Protein AF-A0A428TI06-F1 (afdb_monomer)

Structure (mmCIF, N/CA/C/O backbone):
data_AF-A0A428TI06-F1
#
_entry.id   AF-A0A428TI06-F1
#
loop_
_atom_site.group_PDB
_atom_site.id
_atom_site.type_symbol
_atom_site.label_atom_id
_atom_site.la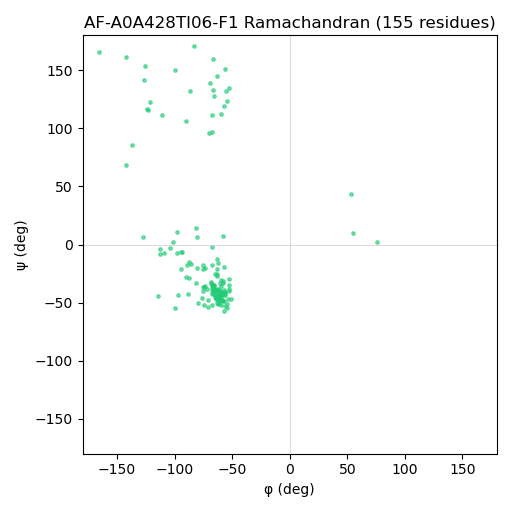bel_alt_id
_atom_site.label_comp_id
_atom_site.label_asym_id
_atom_site.label_entity_id
_atom_site.label_seq_id
_atom_site.pdbx_PDB_ins_code
_atom_site.Cartn_x
_atom_site.Cartn_y
_atom_site.Cartn_z
_atom_site.occupancy
_atom_site.B_iso_or_equiv
_atom_site.auth_seq_id
_atom_site.auth_comp_id
_atom_site.auth_asym_id
_atom_site.auth_atom_id
_atom_site.pdbx_PDB_model_num
ATOM 1 N N . MET A 1 1 ? -23.174 -7.020 -8.589 1.00 37.50 1 MET A N 1
ATOM 2 C CA . MET A 1 1 ? -22.210 -5.990 -8.147 1.00 37.50 1 MET A CA 1
ATOM 3 C C . MET A 1 1 ? -20.949 -6.166 -8.970 1.00 37.50 1 MET A C 1
ATOM 5 O O . MET A 1 1 ? -20.375 -7.244 -8.930 1.00 37.50 1 MET A O 1
ATOM 9 N N . GLN A 1 2 ? -20.558 -5.173 -9.770 1.00 34.50 2 GLN A N 1
ATOM 10 C CA . GLN A 1 2 ? -19.231 -5.171 -10.389 1.00 34.50 2 GLN A CA 1
ATOM 11 C C . GLN A 1 2 ? -18.216 -5.001 -9.256 1.00 34.50 2 GLN A C 1
ATOM 13 O O . GLN A 1 2 ? -18.193 -3.956 -8.609 1.00 34.50 2 GLN A O 1
ATOM 18 N N . HIS A 1 3 ? -17.428 -6.035 -8.963 1.00 42.06 3 HIS A N 1
ATOM 19 C CA . HIS A 1 3 ? -16.247 -5.863 -8.126 1.00 42.06 3 HIS A CA 1
ATOM 20 C C . HIS A 1 3 ? -15.346 -4.852 -8.838 1.00 42.06 3 HIS A C 1
ATOM 22 O O . HIS A 1 3 ? -14.853 -5.142 -9.927 1.00 42.06 3 HIS A O 1
ATOM 28 N N . GLN A 1 4 ? -15.171 -3.654 -8.272 1.00 55.00 4 GLN A N 1
ATOM 29 C CA . GLN A 1 4 ? -14.115 -2.755 -8.730 1.00 55.00 4 GLN A CA 1
ATOM 30 C C . GLN A 1 4 ? -12.796 -3.528 -8.657 1.00 55.00 4 GLN A C 1
ATOM 32 O O . GLN A 1 4 ? -12.448 -4.086 -7.615 1.00 55.00 4 GLN A O 1
ATOM 37 N N . THR A 1 5 ? -12.100 -3.626 -9.788 1.00 62.59 5 THR A N 1
ATOM 38 C CA . THR A 1 5 ? -10.801 -4.289 -9.878 1.00 62.59 5 THR A CA 1
ATOM 39 C C . THR A 1 5 ? -9.847 -3.624 -8.890 1.00 62.59 5 THR A C 1
ATOM 41 O O . THR A 1 5 ? -9.601 -2.427 -9.000 1.00 62.59 5 THR A O 1
ATOM 44 N N . SER A 1 6 ? -9.326 -4.382 -7.919 1.00 79.19 6 SER A N 1
ATOM 45 C CA . SER A 1 6 ? -8.379 -3.852 -6.930 1.00 79.19 6 SER A CA 1
ATOM 46 C C . SER A 1 6 ? -7.199 -3.160 -7.610 1.00 79.19 6 SER A C 1
ATOM 48 O O . SER A 1 6 ? -6.588 -3.731 -8.521 1.00 79.19 6 SER A O 1
ATOM 50 N N . THR A 1 7 ? -6.834 -1.973 -7.120 1.00 86.44 7 THR A N 1
ATOM 51 C CA . THR A 1 7 ? -5.710 -1.205 -7.658 1.00 86.44 7 THR A CA 1
ATOM 52 C C . THR A 1 7 ? -4.392 -1.974 -7.562 1.00 86.44 7 THR A C 1
ATOM 54 O O . THR A 1 7 ? -3.574 -1.880 -8.474 1.00 86.44 7 THR A O 1
ATOM 57 N N . LEU A 1 8 ? -4.219 -2.844 -6.559 1.00 89.62 8 LEU A N 1
ATOM 58 C CA . LEU A 1 8 ? -3.071 -3.754 -6.477 1.00 89.62 8 LEU A CA 1
ATOM 59 C C . LEU A 1 8 ? -3.009 -4.735 -7.658 1.00 89.62 8 LEU A C 1
ATOM 61 O O . LEU A 1 8 ? -1.932 -4.987 -8.187 1.00 89.62 8 LEU A O 1
ATOM 65 N N . ARG A 1 9 ? -4.145 -5.274 -8.121 1.00 87.38 9 ARG A N 1
ATOM 66 C CA . ARG A 1 9 ? -4.157 -6.170 -9.296 1.00 87.38 9 ARG A CA 1
ATOM 67 C C . ARG A 1 9 ? -3.750 -5.427 -10.564 1.00 87.38 9 ARG A C 1
ATOM 69 O O . ARG A 1 9 ? -3.026 -5.978 -11.388 1.00 87.38 9 ARG A O 1
ATOM 76 N N . ILE A 1 10 ? -4.197 -4.178 -10.696 1.00 87.69 10 ILE A N 1
ATOM 77 C CA . ILE A 1 10 ? -3.800 -3.296 -11.796 1.00 87.69 10 ILE A CA 1
ATOM 78 C C . ILE A 1 10 ? -2.290 -3.018 -11.716 1.00 87.69 10 ILE A C 1
ATOM 80 O O . ILE A 1 10 ? -1.598 -3.190 -12.717 1.00 87.69 10 ILE A O 1
ATOM 84 N N . LEU A 1 11 ? -1.771 -2.685 -10.526 1.00 90.88 11 LEU A N 1
ATOM 85 C CA . LEU A 1 11 ? -0.340 -2.465 -10.287 1.00 90.88 11 LEU A CA 1
ATOM 86 C C . LEU A 1 11 ? 0.499 -3.676 -10.695 1.00 90.88 11 LEU A C 1
ATOM 88 O O . LEU A 1 11 ? 1.432 -3.542 -11.476 1.00 90.88 11 LEU A O 1
ATOM 92 N N . ILE A 1 12 ? 0.137 -4.859 -10.190 1.00 91.75 12 ILE A N 1
ATOM 93 C CA . ILE A 1 12 ? 0.820 -6.126 -10.471 1.00 91.75 12 ILE A CA 1
ATOM 94 C C . ILE A 1 12 ? 0.863 -6.389 -11.975 1.00 91.75 12 ILE A C 1
ATOM 96 O O . ILE A 1 12 ? 1.887 -6.835 -12.482 1.00 91.75 12 ILE A O 1
ATOM 100 N N . SER A 1 13 ? -0.226 -6.108 -12.697 1.00 90.25 13 SER A N 1
ATOM 101 C CA . SER A 1 13 ? -0.263 -6.285 -14.150 1.00 90.25 13 SER A CA 1
ATOM 102 C C . SER A 1 13 ? 0.741 -5.379 -14.866 1.00 90.25 13 SER A C 1
ATOM 104 O O . SER A 1 13 ? 1.431 -5.857 -15.762 1.00 90.25 13 SER A O 1
ATOM 106 N N . PHE A 1 14 ? 0.841 -4.102 -14.475 1.00 89.94 14 PHE A N 1
ATOM 107 C CA . PHE A 1 14 ? 1.826 -3.175 -15.046 1.00 89.94 14 PHE A CA 1
ATOM 108 C C . PHE A 1 14 ? 3.250 -3.571 -14.671 1.00 89.94 14 PHE A C 1
ATOM 110 O O . PHE A 1 14 ? 4.080 -3.780 -15.549 1.00 89.94 14 PHE A O 1
ATOM 117 N N . MET A 1 15 ? 3.516 -3.768 -13.379 1.00 93.25 15 MET A N 1
ATOM 118 C CA . MET A 1 15 ? 4.844 -4.136 -12.892 1.00 93.25 15 MET A CA 1
ATOM 119 C C . MET A 1 15 ? 5.334 -5.453 -13.494 1.00 93.25 15 MET A C 1
ATOM 121 O O . MET A 1 15 ? 6.510 -5.560 -13.808 1.00 93.25 15 MET A O 1
ATOM 125 N N . ARG A 1 16 ? 4.456 -6.437 -13.729 1.00 91.81 16 ARG A N 1
ATOM 126 C CA . ARG A 1 16 ? 4.834 -7.680 -14.417 1.00 91.81 16 ARG A CA 1
ATOM 127 C C . ARG A 1 16 ? 5.215 -7.441 -15.878 1.00 91.81 16 ARG A C 1
ATOM 129 O O . ARG A 1 16 ? 6.183 -8.038 -16.334 1.00 91.81 16 ARG A O 1
ATOM 136 N N . GLY A 1 17 ? 4.480 -6.589 -16.594 1.00 89.94 17 GLY A N 1
ATOM 137 C CA . GLY A 1 17 ? 4.816 -6.211 -17.970 1.00 89.94 17 GLY A CA 1
ATOM 138 C C . GLY A 1 17 ? 6.177 -5.519 -18.046 1.00 89.94 17 GLY A C 1
ATOM 139 O O . GLY A 1 17 ? 7.050 -5.965 -18.785 1.00 89.94 17 GLY A O 1
ATOM 140 N N . VAL A 1 18 ? 6.395 -4.509 -17.199 1.00 90.25 18 VAL A N 1
ATOM 141 C CA . VA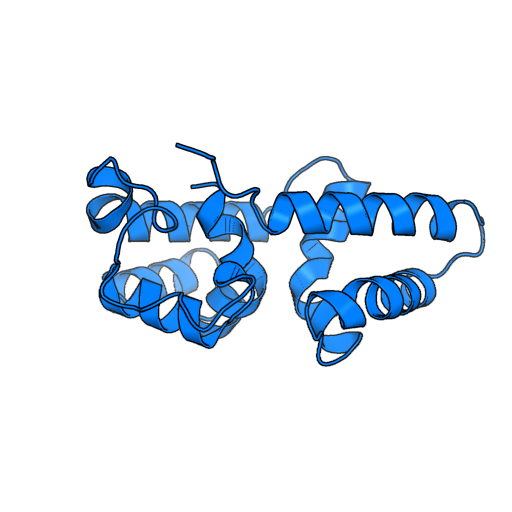L A 1 18 ? 7.681 -3.799 -17.109 1.00 90.25 18 VAL A CA 1
ATOM 142 C C . VAL A 1 18 ? 8.811 -4.748 -16.709 1.00 90.25 18 VAL A C 1
ATOM 144 O O . VAL A 1 18 ? 9.868 -4.732 -17.328 1.00 90.25 18 VAL A O 1
ATOM 147 N N . HIS A 1 19 ? 8.582 -5.629 -15.730 1.00 89.75 19 HIS A N 1
ATOM 148 C CA . HIS A 1 19 ? 9.572 -6.613 -15.287 1.00 89.75 19 HIS A CA 1
ATOM 149 C C . HIS A 1 19 ? 9.987 -7.549 -16.428 1.00 89.75 19 HIS A C 1
ATOM 151 O O . HIS A 1 19 ? 11.164 -7.861 -16.562 1.00 89.75 19 HIS A O 1
ATOM 157 N N . GLN A 1 20 ? 9.040 -8.013 -17.248 1.00 87.94 20 GLN A N 1
ATOM 158 C CA . GLN A 1 20 ? 9.339 -8.880 -18.392 1.00 87.94 20 GLN A CA 1
ATOM 159 C C . GLN A 1 20 ? 10.154 -8.170 -19.474 1.00 87.94 20 GLN A C 1
ATOM 161 O O . GLN A 1 20 ? 10.988 -8.809 -20.102 1.00 87.94 20 GLN A O 1
ATOM 166 N N . VAL A 1 21 ? 9.912 -6.877 -19.697 1.00 86.94 21 VAL A N 1
ATOM 167 C CA . VAL A 1 21 ? 10.652 -6.087 -20.690 1.00 86.94 21 VAL A CA 1
ATOM 168 C C . VAL A 1 21 ? 12.058 -5.773 -20.184 1.00 86.94 21 VAL A C 1
ATOM 170 O O . VAL A 1 21 ? 13.028 -6.076 -20.870 1.00 86.94 21 VAL A O 1
ATOM 173 N N . VAL A 1 22 ? 12.174 -5.215 -18.979 1.00 85.88 22 VAL A N 1
ATOM 174 C CA . VAL A 1 22 ? 13.444 -4.716 -18.433 1.00 85.88 22 VAL A CA 1
ATOM 175 C C . VAL A 1 22 ? 14.382 -5.866 -18.077 1.00 85.88 22 VAL A C 1
ATOM 177 O O . VAL A 1 22 ? 15.477 -5.941 -18.615 1.00 85.88 22 VAL A O 1
ATOM 180 N N . PHE A 1 23 ? 13.937 -6.836 -17.275 1.00 84.31 23 PHE A N 1
ATOM 181 C CA . PHE A 1 23 ? 14.792 -7.951 -16.842 1.00 84.31 23 PHE A CA 1
ATOM 182 C C . PHE A 1 23 ? 14.911 -9.084 -17.877 1.00 84.31 23 PHE A C 1
ATOM 184 O O . PHE A 1 23 ? 15.347 -10.186 -17.546 1.00 84.31 23 PHE A O 1
ATOM 191 N N . SER A 1 24 ? 14.499 -8.845 -19.129 1.00 82.31 24 SER A N 1
ATOM 192 C CA . SER A 1 24 ? 14.909 -9.700 -20.253 1.00 82.31 24 SER A CA 1
ATOM 193 C C . SER A 1 24 ? 16.360 -9.443 -20.671 1.00 82.31 24 SER A C 1
ATOM 195 O O . SER A 1 24 ? 16.988 -10.323 -21.262 1.00 82.31 24 SER A O 1
ATOM 197 N N . ASP A 1 25 ? 16.889 -8.269 -20.324 1.00 80.50 25 ASP A N 1
ATOM 198 C CA . ASP A 1 25 ? 18.295 -7.914 -20.444 1.00 80.50 25 ASP A CA 1
ATOM 199 C C . ASP A 1 25 ? 19.055 -8.359 -19.179 1.00 80.50 25 ASP A C 1
ATOM 201 O O . ASP A 1 25 ? 18.599 -8.139 -18.055 1.00 80.50 25 ASP A O 1
ATOM 205 N N . GLN A 1 26 ? 20.201 -9.023 -19.358 1.00 72.38 26 GLN A N 1
ATOM 206 C CA . GLN A 1 26 ? 21.021 -9.531 -18.251 1.00 72.38 26 GLN A CA 1
ATOM 207 C C . GLN A 1 26 ? 21.769 -8.417 -17.510 1.00 72.38 26 GLN A C 1
ATOM 209 O O . GLN A 1 26 ? 22.145 -8.620 -16.357 1.00 72.38 26 GLN A O 1
ATOM 214 N N . ASP A 1 27 ? 21.936 -7.255 -18.146 1.00 79.31 27 ASP A N 1
ATOM 215 C CA . ASP A 1 27 ? 22.600 -6.081 -17.572 1.00 79.31 27 ASP A CA 1
ATOM 216 C C . ASP A 1 27 ? 21.595 -5.055 -17.006 1.00 79.31 27 ASP A C 1
ATOM 218 O O . ASP A 1 27 ? 21.959 -3.924 -16.678 1.00 79.31 27 ASP A O 1
ATOM 222 N N . ALA A 1 28 ? 20.314 -5.426 -16.898 1.00 79.25 28 ALA A N 1
ATOM 223 C CA . ALA A 1 28 ? 19.260 -4.534 -16.433 1.00 79.25 28 ALA A CA 1
ATOM 224 C C . ALA A 1 28 ? 19.422 -4.137 -14.959 1.00 79.25 28 ALA A C 1
ATOM 226 O O . ALA A 1 28 ? 19.576 -4.978 -14.071 1.00 79.25 28 ALA A O 1
ATOM 227 N N . GLU A 1 29 ? 19.290 -2.840 -14.691 1.00 83.50 29 GLU A N 1
ATOM 228 C CA . GLU A 1 29 ? 19.324 -2.285 -13.338 1.00 83.50 29 GLU A CA 1
ATOM 229 C C . GLU A 1 29 ? 17.914 -2.003 -12.803 1.00 83.50 29 GLU A C 1
ATOM 231 O O . GLU A 1 29 ? 17.021 -1.580 -13.542 1.00 83.50 29 GLU A O 1
ATOM 236 N N . ASP A 1 30 ? 17.736 -2.101 -11.481 1.00 84.75 30 ASP A N 1
ATOM 237 C CA . ASP A 1 30 ? 16.488 -1.718 -10.803 1.00 84.75 30 ASP A CA 1
ATOM 238 C C . ASP A 1 30 ? 16.045 -0.288 -11.162 1.00 84.75 30 ASP A C 1
ATOM 240 O O . ASP A 1 30 ? 14.852 -0.015 -11.306 1.00 84.75 30 ASP A O 1
ATOM 244 N N . THR A 1 31 ? 16.993 0.631 -11.372 1.00 88.06 31 THR A N 1
ATOM 245 C CA . THR A 1 31 ? 16.708 2.011 -11.795 1.00 88.06 31 THR A CA 1
ATOM 246 C C . THR A 1 31 ? 15.913 2.058 -13.104 1.00 88.06 31 THR A C 1
ATOM 248 O O . THR A 1 31 ? 14.939 2.808 -13.199 1.00 88.06 31 THR A O 1
ATOM 251 N N . GLN A 1 32 ? 16.263 1.219 -14.085 1.00 89.00 32 GLN A N 1
ATOM 252 C CA . GLN A 1 32 ? 15.583 1.158 -15.386 1.00 89.00 32 GLN A CA 1
ATOM 253 C C . GLN A 1 32 ? 14.148 0.635 -15.247 1.00 89.00 32 GLN A C 1
ATOM 255 O O . GLN A 1 32 ? 13.234 1.108 -15.933 1.00 89.00 32 GLN A O 1
ATOM 260 N N . PHE A 1 33 ? 13.921 -0.301 -14.320 1.00 91.75 33 PHE A N 1
ATOM 261 C CA . PHE A 1 33 ? 12.585 -0.792 -13.992 1.00 91.75 33 PHE A CA 1
ATOM 262 C C . PHE A 1 33 ? 11.699 0.335 -13.444 1.00 91.75 33 PHE A C 1
ATOM 264 O O . PHE A 1 33 ? 10.596 0.564 -13.950 1.00 91.75 33 PHE A O 1
ATOM 271 N N . TRP A 1 34 ? 12.182 1.075 -12.441 1.00 93.69 34 TRP A N 1
ATOM 272 C CA . TRP A 1 34 ? 11.409 2.152 -11.813 1.00 93.69 34 TRP A CA 1
ATOM 273 C C . TRP A 1 34 ? 11.175 3.339 -12.746 1.00 93.69 34 TRP A C 1
ATOM 275 O O . TRP A 1 34 ? 10.100 3.946 -12.706 1.00 93.69 34 TRP A O 1
ATOM 285 N N . GLU A 1 35 ? 12.140 3.646 -13.611 1.00 92.00 35 GLU A N 1
ATOM 286 C CA . GLU A 1 35 ? 11.991 4.659 -14.650 1.00 92.00 35 GLU A CA 1
ATOM 287 C C . GLU A 1 35 ? 10.895 4.285 -15.650 1.00 92.00 35 GLU A C 1
ATOM 289 O O . GLU A 1 35 ? 9.965 5.066 -15.874 1.00 92.00 35 GLU A O 1
ATOM 294 N N . THR A 1 36 ? 10.940 3.062 -16.177 1.00 90.94 36 THR A N 1
ATOM 295 C CA . THR A 1 36 ? 9.938 2.569 -17.130 1.00 90.94 36 THR A CA 1
ATOM 296 C C . THR A 1 36 ? 8.543 2.538 -16.500 1.00 90.94 36 THR A C 1
ATOM 298 O O . THR A 1 36 ? 7.579 3.047 -17.078 1.00 90.94 36 THR A O 1
ATOM 301 N N . LEU A 1 37 ? 8.431 2.029 -15.268 1.00 91.31 37 LEU A N 1
ATOM 302 C CA . LEU A 1 37 ? 7.166 1.989 -14.534 1.00 91.31 37 LEU A CA 1
ATOM 303 C C . LEU A 1 37 ? 6.589 3.393 -14.298 1.00 91.31 37 LEU A C 1
ATOM 305 O O . LEU A 1 37 ? 5.375 3.593 -14.399 1.00 91.31 37 LEU A O 1
ATOM 309 N N . PHE A 1 38 ? 7.440 4.378 -14.002 1.00 90.44 38 PHE A N 1
ATOM 310 C CA . PHE A 1 38 ? 7.010 5.762 -13.834 1.00 90.44 38 PHE A CA 1
ATOM 311 C C . PHE A 1 38 ? 6.400 6.334 -15.111 1.00 90.44 38 PHE A C 1
ATOM 313 O O . PHE A 1 38 ? 5.318 6.925 -15.046 1.00 90.44 38 PHE A O 1
ATOM 320 N N . PHE A 1 39 ? 7.027 6.117 -16.268 1.00 88.25 39 PHE A N 1
ATOM 321 C CA . PHE A 1 39 ? 6.468 6.558 -17.546 1.00 88.25 39 PHE A CA 1
ATOM 322 C C . PHE A 1 39 ? 5.126 5.885 -17.864 1.00 88.25 39 PHE A C 1
ATOM 324 O O . PHE A 1 39 ? 4.206 6.555 -18.335 1.00 88.25 39 PHE A O 1
ATOM 331 N N . GLU A 1 40 ? 4.964 4.597 -17.549 1.00 86.44 40 GLU A N 1
ATOM 332 C CA . GLU A 1 40 ? 3.707 3.880 -17.798 1.00 86.44 40 GLU A CA 1
ATOM 333 C C . GLU A 1 40 ? 2.552 4.287 -16.869 1.00 86.44 40 GLU A C 1
ATOM 335 O O . GLU A 1 40 ? 1.391 4.346 -17.300 1.00 86.44 40 GLU A O 1
ATOM 340 N N . LEU A 1 41 ? 2.844 4.539 -15.588 1.00 86.19 41 LEU A N 1
ATOM 341 C CA . LEU A 1 41 ? 1.827 4.829 -14.574 1.00 86.19 41 LEU A CA 1
ATOM 342 C C . LEU A 1 41 ? 1.470 6.312 -14.484 1.00 86.19 41 LEU A C 1
ATOM 344 O O . LEU A 1 41 ? 0.328 6.628 -14.147 1.00 86.19 41 LEU A O 1
ATOM 348 N N . THR A 1 42 ? 2.387 7.231 -14.798 1.00 82.25 42 THR A N 1
ATOM 349 C CA . THR A 1 42 ? 2.149 8.683 -14.671 1.00 82.25 42 THR A CA 1
ATOM 350 C C . THR A 1 42 ? 0.882 9.157 -15.395 1.00 82.25 42 THR A C 1
ATOM 352 O O . THR A 1 42 ? 0.069 9.831 -14.755 1.00 82.25 42 THR A O 1
ATOM 355 N N . PRO A 1 43 ? 0.613 8.761 -16.656 1.00 80.50 43 PRO A N 1
ATOM 356 C CA . PRO A 1 43 ? -0.601 9.179 -17.360 1.00 80.50 43 PRO A CA 1
ATOM 357 C C . PRO A 1 43 ? -1.901 8.691 -16.705 1.00 80.50 43 PRO A C 1
ATOM 359 O O . PRO A 1 43 ? -2.950 9.303 -16.888 1.00 80.50 43 PRO A O 1
ATOM 362 N N . LYS A 1 44 ? -1.847 7.583 -15.954 1.00 80.19 44 LYS A N 1
ATOM 363 C CA . LYS A 1 44 ? -3.024 6.913 -15.378 1.00 80.19 44 LYS A CA 1
ATOM 364 C C . LYS A 1 44 ? -3.261 7.328 -13.934 1.00 80.19 44 LYS A C 1
ATOM 366 O O . LYS A 1 44 ? -4.397 7.553 -13.532 1.00 80.19 44 LYS A O 1
ATOM 371 N N . TRP A 1 45 ? -2.194 7.389 -13.146 1.00 82.00 45 TRP A N 1
ATOM 372 C CA . TRP A 1 45 ? -2.252 7.508 -11.688 1.00 82.00 45 TRP A CA 1
ATOM 373 C C . TRP A 1 45 ? -1.723 8.839 -11.173 1.00 82.00 45 TRP A C 1
ATOM 375 O O . TRP A 1 45 ? -1.802 9.090 -9.974 1.00 82.00 45 TRP A O 1
ATOM 385 N N . LYS A 1 46 ? -1.201 9.697 -12.062 1.00 77.31 46 LYS A N 1
ATOM 386 C CA . LYS A 1 46 ? -0.574 10.976 -11.701 1.00 77.31 46 LYS A CA 1
ATOM 387 C C . LYS A 1 46 ? 0.518 10.788 -10.640 1.00 77.31 46 LYS A C 1
ATOM 389 O O . LYS A 1 46 ? 0.582 11.531 -9.663 1.00 77.31 46 LYS A O 1
ATOM 394 N N . ALA A 1 47 ? 1.345 9.754 -10.813 1.00 74.38 47 ALA A N 1
ATOM 395 C CA . ALA A 1 47 ? 2.464 9.482 -9.919 1.00 74.38 47 ALA A CA 1
ATOM 396 C C . ALA A 1 47 ? 3.368 10.721 -9.815 1.00 74.38 47 ALA A C 1
ATOM 398 O O . ALA A 1 47 ? 3.726 11.318 -10.826 1.00 74.38 47 ALA A O 1
ATOM 399 N N . ALA A 1 48 ? 3.722 11.111 -8.589 1.00 74.75 48 ALA A N 1
ATOM 400 C CA . ALA A 1 48 ? 4.477 12.341 -8.356 1.00 74.75 48 ALA A CA 1
ATOM 401 C C . ALA A 1 48 ? 5.952 12.223 -8.779 1.00 74.75 48 ALA A C 1
ATOM 403 O O . ALA A 1 48 ? 6.529 13.195 -9.258 1.00 74.75 48 ALA A O 1
ATOM 404 N N . SER A 1 49 ? 6.570 11.051 -8.594 1.00 87.19 49 SER A N 1
ATOM 405 C CA . SER A 1 49 ? 7.953 10.774 -9.002 1.00 87.19 49 SER A CA 1
ATOM 406 C C . SER A 1 49 ? 8.271 9.274 -8.981 1.00 87.19 49 SER A C 1
ATOM 408 O O . SER A 1 49 ? 7.556 8.488 -8.353 1.00 87.19 49 SER A O 1
ATOM 410 N N . GLN A 1 50 ? 9.389 8.890 -9.608 1.00 89.62 50 GLN A N 1
ATOM 411 C CA . GLN A 1 50 ? 9.974 7.545 -9.496 1.00 89.62 50 GLN A CA 1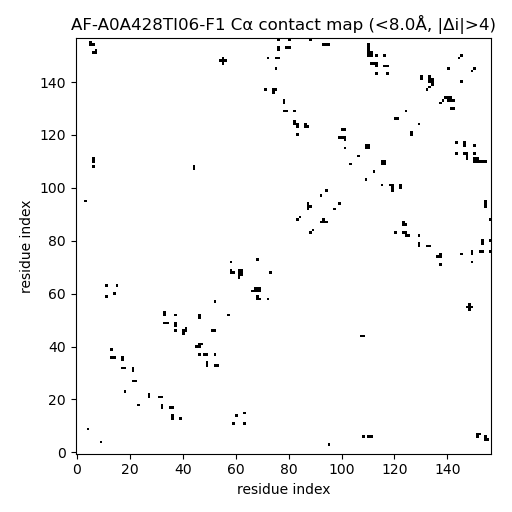
ATOM 412 C C . GLN A 1 50 ? 10.258 7.168 -8.036 1.00 89.62 50 GLN A C 1
ATOM 414 O O . GLN A 1 50 ? 9.911 6.073 -7.604 1.00 89.62 50 GLN A O 1
ATOM 419 N N . TYR A 1 51 ? 10.812 8.100 -7.249 1.00 90.19 51 TYR A N 1
ATOM 420 C CA . TYR A 1 51 ? 11.090 7.888 -5.826 1.00 90.19 51 TYR A CA 1
ATOM 421 C C . TYR A 1 51 ? 9.830 7.497 -5.044 1.00 90.19 51 TYR A C 1
ATOM 423 O O . TYR A 1 51 ? 9.864 6.582 -4.226 1.00 90.19 51 TYR A O 1
ATOM 431 N N . VAL A 1 52 ? 8.699 8.154 -5.324 1.00 88.56 52 VAL A N 1
ATOM 432 C CA . VAL A 1 52 ? 7.423 7.822 -4.676 1.00 88.56 52 VAL A CA 1
ATOM 433 C C . VAL A 1 52 ? 6.946 6.428 -5.082 1.00 88.56 52 VAL A C 1
ATOM 435 O O . VAL A 1 52 ? 6.453 5.698 -4.227 1.00 88.56 52 VAL A O 1
ATOM 438 N N . LEU A 1 53 ? 7.100 6.031 -6.349 1.00 90.50 53 LEU A N 1
ATOM 439 C CA . LEU A 1 53 ? 6.742 4.675 -6.781 1.00 90.50 53 LEU A CA 1
ATOM 440 C C . LEU A 1 53 ? 7.614 3.618 -6.107 1.00 90.50 53 LEU A C 1
ATOM 442 O O . LEU A 1 53 ? 7.069 2.654 -5.577 1.00 90.50 53 LEU A O 1
ATOM 446 N N . HIS A 1 54 ? 8.929 3.835 -6.065 1.00 93.50 54 HIS A N 1
ATOM 447 C CA . HIS A 1 54 ? 9.863 2.955 -5.372 1.00 93.50 54 HIS A CA 1
ATOM 448 C C . HIS A 1 54 ? 9.469 2.821 -3.896 1.00 93.50 54 HIS A C 1
ATOM 450 O O . HIS A 1 54 ? 9.144 1.736 -3.429 1.00 93.50 54 HIS A O 1
ATOM 456 N N . TYR A 1 55 ? 9.382 3.939 -3.170 1.00 92.44 55 TYR A N 1
ATOM 457 C CA . TYR A 1 55 ? 9.024 3.948 -1.749 1.00 92.44 55 TYR A CA 1
ATOM 458 C C . TYR A 1 55 ? 7.717 3.198 -1.447 1.00 92.44 55 TYR A C 1
ATOM 460 O O . TYR A 1 55 ? 7.621 2.487 -0.450 1.00 92.44 55 TYR A O 1
ATOM 468 N N . ARG A 1 56 ? 6.704 3.347 -2.305 1.00 92.69 56 ARG A N 1
ATOM 469 C CA . ARG A 1 56 ? 5.388 2.738 -2.087 1.00 92.69 56 ARG A CA 1
ATOM 470 C C . ARG A 1 56 ? 5.314 1.275 -2.496 1.00 92.69 56 ARG A C 1
ATOM 472 O O . ARG A 1 56 ? 4.534 0.535 -1.901 1.00 92.69 56 ARG A O 1
ATOM 479 N N . PHE A 1 57 ? 6.051 0.874 -3.529 1.00 94.50 57 PHE A N 1
ATOM 480 C CA . PHE A 1 57 ? 5.778 -0.370 -4.248 1.00 94.50 57 PHE A CA 1
ATOM 481 C C . PHE A 1 57 ? 6.978 -1.307 -4.382 1.00 94.50 57 PHE A C 1
ATOM 483 O O . PHE A 1 57 ? 6.829 -2.349 -5.017 1.00 94.50 57 PHE A O 1
ATOM 490 N N . SER A 1 58 ? 8.132 -1.027 -3.762 1.00 95.12 58 SER A N 1
ATOM 491 C CA . SER A 1 58 ? 9.252 -1.987 -3.734 1.00 95.12 58 SER A CA 1
ATOM 492 C C . SER A 1 58 ? 8.833 -3.368 -3.223 1.00 95.12 58 SER A C 1
ATOM 494 O O . SER A 1 58 ? 9.227 -4.373 -3.803 1.00 95.12 58 SER A O 1
ATOM 496 N N . TRP A 1 59 ? 7.948 -3.439 -2.224 1.00 95.88 59 TRP A N 1
ATOM 497 C CA . TRP A 1 59 ? 7.427 -4.718 -1.725 1.00 95.88 59 TRP A CA 1
ATOM 498 C C . TRP A 1 59 ? 6.615 -5.491 -2.783 1.00 95.88 59 TRP A C 1
ATOM 500 O O . TRP A 1 59 ? 6.542 -6.717 -2.740 1.00 95.88 59 TRP A O 1
ATOM 510 N N . VAL A 1 60 ? 6.001 -4.798 -3.752 1.00 95.00 60 VAL A N 1
ATOM 511 C CA . VAL A 1 60 ? 5.266 -5.427 -4.864 1.00 95.00 60 VAL A CA 1
ATOM 512 C C . VAL A 1 60 ? 6.241 -6.018 -5.878 1.00 95.00 60 VAL A C 1
ATOM 514 O O . VAL A 1 60 ? 5.971 -7.083 -6.430 1.00 95.00 60 VAL A O 1
ATOM 517 N N . LEU A 1 61 ? 7.379 -5.355 -6.107 1.00 93.62 61 LEU A N 1
ATOM 518 C CA . LEU A 1 61 ? 8.457 -5.909 -6.924 1.00 93.62 61 LEU A CA 1
ATOM 519 C C . LEU A 1 61 ? 9.031 -7.172 -6.266 1.00 93.62 61 LEU A C 1
ATOM 521 O O . LEU A 1 61 ? 9.121 -8.204 -6.925 1.00 93.62 61 LEU A O 1
ATOM 525 N N . GLU A 1 62 ? 9.300 -7.127 -4.959 1.00 94.50 62 GLU A N 1
ATOM 526 C CA . GLU A 1 62 ? 9.737 -8.298 -4.187 1.00 94.50 62 GLU A CA 1
ATOM 527 C C . GLU A 1 62 ? 8.709 -9.440 -4.266 1.00 94.50 62 GLU A C 1
ATOM 529 O O . GLU A 1 62 ? 9.068 -10.595 -4.504 1.00 94.50 62 GLU A O 1
ATOM 534 N N . TYR A 1 63 ? 7.412 -9.125 -4.154 1.00 94.44 63 TYR A N 1
ATOM 535 C CA . TYR A 1 63 ? 6.341 -10.107 -4.337 1.00 94.44 63 TYR A CA 1
ATOM 536 C C . TYR A 1 63 ? 6.371 -10.755 -5.728 1.00 94.44 63 TYR A C 1
ATOM 538 O O . TYR A 1 63 ? 6.196 -11.967 -5.850 1.00 94.44 63 TYR A O 1
ATOM 546 N N . LEU A 1 64 ? 6.601 -9.974 -6.786 1.00 91.50 64 LEU A N 1
ATOM 547 C CA . LEU A 1 64 ? 6.691 -10.494 -8.152 1.00 91.50 64 LEU A CA 1
ATOM 548 C C . LEU A 1 64 ? 7.906 -11.402 -8.359 1.00 91.50 64 LEU A C 1
ATOM 550 O O . LEU A 1 64 ? 7.787 -12.407 -9.056 1.00 91.50 64 LEU A O 1
ATOM 554 N N . GLN A 1 65 ? 9.044 -11.056 -7.759 1.00 89.88 65 GLN A N 1
ATOM 555 C CA . GLN A 1 65 ? 10.299 -11.795 -7.898 1.00 89.88 65 GLN A CA 1
ATOM 556 C C . GLN A 1 65 ? 10.297 -13.101 -7.094 1.00 89.88 65 GLN A C 1
ATOM 558 O O . GLN A 1 65 ? 10.781 -14.126 -7.568 1.00 89.88 65 GLN A O 1
ATOM 563 N N . THR A 1 66 ? 9.737 -13.080 -5.884 1.00 92.75 66 THR A N 1
ATOM 564 C CA . THR A 1 66 ? 9.752 -14.229 -4.960 1.00 92.75 66 THR A CA 1
ATOM 565 C C . THR A 1 66 ? 8.498 -15.098 -5.051 1.00 92.75 66 THR A C 1
ATOM 567 O O . THR A 1 66 ? 8.506 -16.252 -4.625 1.00 92.75 66 THR A O 1
ATOM 570 N N . GLY A 1 67 ? 7.399 -14.552 -5.579 1.00 92.81 67 GLY A N 1
ATOM 571 C CA . GLY A 1 67 ? 6.083 -15.190 -5.592 1.00 92.81 67 GLY A CA 1
ATOM 572 C C . GLY A 1 67 ? 5.359 -15.176 -4.239 1.00 92.81 67 GLY A C 1
ATOM 573 O O . GLY A 1 67 ? 4.254 -15.715 -4.147 1.00 92.81 67 GLY A O 1
ATOM 574 N N . ALA A 1 68 ? 5.936 -14.562 -3.200 1.00 94.50 68 ALA A N 1
ATOM 575 C CA . ALA A 1 68 ? 5.389 -14.527 -1.846 1.00 94.50 68 ALA A CA 1
ATOM 576 C C . ALA A 1 68 ? 5.280 -13.091 -1.322 1.00 94.50 68 ALA A C 1
ATOM 578 O O . ALA A 1 68 ? 6.129 -12.247 -1.598 1.00 94.50 68 ALA A O 1
ATOM 579 N N . LEU A 1 69 ? 4.201 -12.791 -0.594 1.00 93.44 69 LEU A N 1
ATOM 580 C CA . LEU A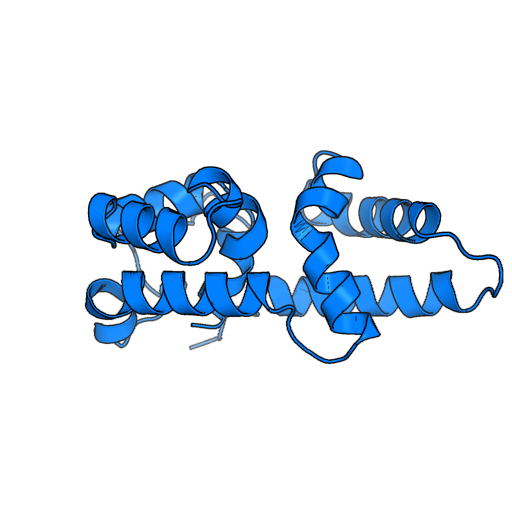 1 69 ? 4.030 -11.468 -0.001 1.00 93.44 69 LEU A CA 1
ATOM 581 C C . LEU A 1 69 ? 5.119 -11.264 1.069 1.00 93.44 69 LEU A C 1
ATOM 583 O O . LEU A 1 69 ? 5.232 -12.117 1.955 1.00 93.44 69 LEU A O 1
ATOM 587 N N . PRO A 1 70 ? 5.892 -10.161 1.036 1.00 96.38 70 PRO A N 1
ATOM 588 C CA . PRO A 1 70 ? 6.920 -9.914 2.041 1.00 96.38 70 PRO A CA 1
ATOM 589 C C . PRO A 1 70 ? 6.335 -9.919 3.455 1.00 96.38 70 PRO A C 1
ATOM 591 O O . PRO A 1 70 ? 5.167 -9.569 3.664 1.00 96.38 70 PRO A O 1
ATOM 594 N N . GLN A 1 71 ? 7.142 -10.304 4.447 1.00 95.69 71 GLN A N 1
ATOM 595 C CA . GLN A 1 71 ? 6.679 -10.435 5.833 1.00 95.69 71 GLN A CA 1
ATOM 596 C C . GLN A 1 71 ? 6.081 -9.123 6.363 1.00 95.69 71 GLN A C 1
ATOM 598 O O . GLN A 1 71 ? 5.036 -9.145 7.014 1.00 95.69 71 GLN A O 1
ATOM 603 N N . GLU A 1 72 ? 6.700 -7.983 6.040 1.00 96.00 72 GLU A N 1
ATOM 604 C CA . GLU A 1 72 ? 6.208 -6.663 6.444 1.00 96.00 72 GLU A CA 1
ATOM 605 C C . GLU A 1 72 ? 4.826 -6.363 5.846 1.00 96.00 72 GLU A C 1
ATOM 607 O O . GLU A 1 72 ? 3.901 -6.004 6.575 1.00 96.00 72 GLU A O 1
ATOM 612 N N . ALA A 1 73 ? 4.651 -6.594 4.541 1.00 96.06 73 ALA A N 1
ATOM 613 C CA . ALA A 1 73 ? 3.381 -6.387 3.850 1.00 96.06 73 ALA A CA 1
ATOM 614 C C . ALA A 1 73 ? 2.284 -7.336 4.364 1.00 96.06 73 ALA A C 1
ATOM 616 O O . ALA A 1 73 ? 1.139 -6.921 4.554 1.00 96.06 73 ALA A O 1
ATOM 617 N N . THR A 1 74 ? 2.640 -8.591 4.658 1.00 95.94 74 THR A N 1
ATOM 618 C CA . THR A 1 74 ? 1.740 -9.569 5.288 1.00 95.94 74 THR A CA 1
ATOM 619 C C . THR A 1 74 ? 1.272 -9.066 6.649 1.00 95.94 74 THR A C 1
ATOM 621 O O . THR A 1 74 ? 0.073 -9.043 6.932 1.00 95.94 74 THR A O 1
ATOM 624 N N . LYS A 1 75 ? 2.203 -8.582 7.478 1.00 96.50 75 LYS A N 1
ATOM 625 C CA . LYS A 1 75 ? 1.883 -8.086 8.815 1.00 96.50 75 LYS A CA 1
ATOM 626 C C . LYS A 1 75 ? 1.049 -6.809 8.776 1.00 96.50 75 LYS A C 1
ATOM 628 O O . LYS A 1 75 ? 0.087 -6.682 9.528 1.00 96.50 75 LYS A O 1
ATOM 633 N N . ALA A 1 76 ? 1.356 -5.893 7.860 1.00 96.25 76 ALA A N 1
ATOM 634 C CA . ALA A 1 76 ? 0.557 -4.695 7.628 1.00 96.25 76 ALA A CA 1
ATOM 635 C C . ALA A 1 76 ? -0.881 -5.055 7.220 1.00 96.25 76 ALA A C 1
ATOM 637 O O . ALA A 1 76 ? -1.835 -4.461 7.728 1.00 96.25 76 ALA A O 1
ATOM 638 N N . GLN A 1 77 ? -1.045 -6.061 6.353 1.00 94.31 77 GLN A N 1
ATOM 639 C CA . GLN A 1 77 ? -2.357 -6.562 5.953 1.00 94.31 77 GLN A CA 1
ATOM 640 C C . GLN A 1 77 ? -3.144 -7.133 7.139 1.00 94.31 77 GLN A C 1
ATOM 642 O O . GLN A 1 77 ? -4.321 -6.810 7.289 1.00 94.31 77 GLN A O 1
ATOM 647 N N . GLU A 1 78 ? -2.513 -7.947 7.991 1.00 94.44 78 GLU A N 1
ATOM 648 C CA . GLU A 1 78 ? -3.129 -8.472 9.220 1.00 94.44 78 GLU A CA 1
ATOM 649 C C . GLU A 1 78 ? -3.596 -7.344 10.143 1.00 94.44 78 GLU A C 1
ATOM 651 O O . GLU A 1 78 ? -4.743 -7.339 10.581 1.00 94.44 78 GLU A O 1
ATOM 656 N N . ILE A 1 79 ? -2.736 -6.353 10.391 1.00 94.88 79 ILE A N 1
ATOM 657 C CA . ILE A 1 79 ? -3.046 -5.215 11.263 1.00 94.88 79 ILE A CA 1
ATOM 658 C C . ILE A 1 79 ? -4.246 -4.420 10.730 1.00 94.88 79 ILE A C 1
ATOM 660 O O . ILE A 1 79 ? -5.138 -4.064 11.501 1.00 94.88 79 ILE A O 1
ATOM 664 N N . MET A 1 80 ? -4.295 -4.149 9.420 1.00 92.31 80 MET A N 1
ATOM 665 C CA . MET A 1 80 ? -5.433 -3.453 8.808 1.00 92.31 80 MET A CA 1
ATOM 666 C C . MET A 1 80 ? -6.711 -4.293 8.846 1.00 92.31 80 MET A C 1
ATOM 668 O O . MET A 1 80 ? -7.781 -3.741 9.096 1.00 92.31 80 MET A O 1
ATOM 672 N N . ARG A 1 81 ? -6.608 -5.613 8.633 1.00 90.38 81 ARG A N 1
ATOM 673 C CA . ARG A 1 81 ? -7.745 -6.535 8.740 1.00 90.38 81 ARG A CA 1
ATOM 674 C C . ARG A 1 81 ? -8.346 -6.493 10.137 1.00 90.38 81 ARG A C 1
ATOM 676 O O . ARG A 1 81 ? -9.539 -6.245 10.253 1.00 90.38 81 ARG A O 1
ATOM 683 N N . ASP A 1 82 ? -7.521 -6.666 11.168 1.00 89.38 82 ASP A N 1
ATOM 684 C CA . ASP A 1 82 ? -7.951 -6.632 12.569 1.00 89.38 82 ASP A CA 1
ATOM 685 C C . ASP A 1 82 ? -8.607 -5.284 12.909 1.00 89.38 82 ASP A C 1
ATOM 687 O O . ASP A 1 82 ? -9.645 -5.241 13.566 1.00 89.38 82 ASP A O 1
ATOM 691 N N . ALA A 1 83 ? -8.030 -4.174 12.434 1.00 89.00 83 ALA A N 1
ATOM 692 C CA . ALA A 1 83 ? -8.550 -2.834 12.700 1.00 89.00 83 ALA A CA 1
ATOM 693 C C . ALA A 1 83 ? -9.919 -2.572 12.046 1.00 89.00 83 ALA A C 1
ATOM 695 O O . ALA A 1 83 ? -10.751 -1.881 12.629 1.00 89.00 83 ALA A O 1
ATOM 696 N N . LEU A 1 84 ? -10.157 -3.134 10.857 1.00 86.81 84 LEU A N 1
ATOM 697 C CA . LEU A 1 84 ? -11.394 -2.964 10.085 1.00 86.81 84 LEU A CA 1
ATOM 698 C C . LEU A 1 84 ? -12.429 -4.075 10.333 1.00 86.81 84 LEU A C 1
ATOM 700 O O . LEU A 1 84 ? -13.549 -3.999 9.813 1.00 86.81 84 LEU A O 1
ATOM 704 N N . GLN A 1 85 ? -12.070 -5.113 11.097 1.00 81.81 85 GLN A N 1
ATOM 705 C CA . GLN A 1 85 ? -12.884 -6.313 11.284 1.00 81.81 85 GLN A CA 1
AT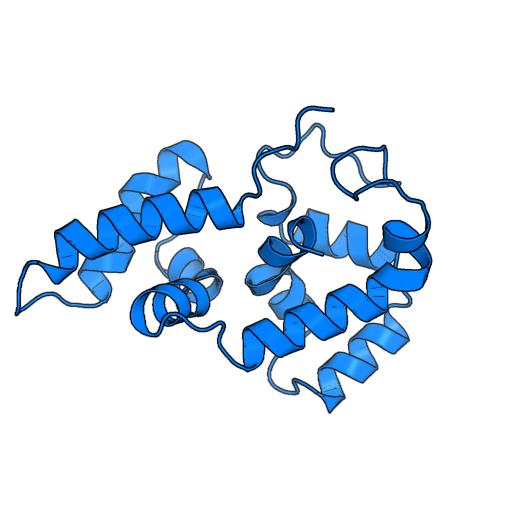OM 706 C C . GLN A 1 85 ? -14.239 -5.993 11.917 1.00 81.81 85 GLN A C 1
ATOM 708 O O . GLN A 1 85 ? -15.272 -6.436 11.419 1.00 81.81 85 GLN A O 1
ATOM 713 N N . GLU A 1 86 ? -14.235 -5.205 12.991 1.00 71.81 86 GLU A N 1
ATOM 714 C CA . GLU A 1 86 ? -15.431 -4.893 13.782 1.00 71.81 86 GLU A CA 1
ATOM 715 C C . GLU A 1 86 ? -16.294 -3.783 13.155 1.00 71.81 86 GLU A C 1
ATOM 717 O O . GLU A 1 86 ? -17.486 -3.687 13.447 1.00 71.81 86 GLU A O 1
ATOM 722 N N . SER A 1 87 ? -15.728 -2.958 12.268 1.00 73.38 87 SER A N 1
ATOM 723 C CA . SER A 1 87 ? -16.418 -1.804 11.685 1.00 73.38 87 SER A CA 1
ATOM 724 C C . SER A 1 87 ? -16.964 -2.072 10.295 1.00 73.38 87 SER A C 1
ATOM 726 O O . SER A 1 87 ? -18.151 -1.855 10.049 1.00 73.38 87 SER A O 1
ATOM 728 N N . LEU A 1 88 ? -16.114 -2.521 9.377 1.00 69.50 88 LEU A N 1
ATOM 729 C CA . LEU A 1 88 ? -16.393 -2.462 7.949 1.00 69.50 88 LEU A CA 1
ATOM 730 C C . LEU A 1 88 ? -16.543 -3.860 7.349 1.00 69.50 88 LEU A C 1
ATOM 732 O O . LEU A 1 88 ? -17.529 -4.125 6.658 1.00 69.50 88 LEU A O 1
ATOM 736 N N . LEU A 1 89 ? -15.653 -4.789 7.706 1.00 65.94 89 LEU A N 1
ATOM 737 C CA . LEU A 1 89 ? -15.756 -6.186 7.266 1.00 65.94 89 LEU A CA 1
ATOM 738 C C . LEU A 1 89 ? -16.970 -6.893 7.901 1.00 65.94 89 LEU A C 1
ATOM 740 O O . LEU A 1 89 ? -17.633 -7.690 7.238 1.00 65.94 89 LEU A O 1
ATOM 744 N N . ALA A 1 90 ? -17.344 -6.529 9.134 1.00 67.19 90 ALA A N 1
ATOM 745 C CA . ALA A 1 90 ? -18.550 -7.036 9.795 1.00 67.19 90 ALA A CA 1
ATOM 746 C C . ALA A 1 90 ? -19.865 -6.623 9.102 1.00 67.19 90 ALA A C 1
ATOM 748 O O . ALA A 1 90 ? -20.868 -7.327 9.212 1.00 67.19 90 ALA A O 1
ATOM 749 N N . LYS A 1 91 ? -19.893 -5.506 8.357 1.00 64.94 91 LYS A N 1
ATOM 750 C CA . LYS A 1 91 ? -21.127 -4.950 7.762 1.00 64.94 91 LYS A CA 1
ATOM 751 C C . LYS A 1 91 ? -21.559 -5.636 6.458 1.00 64.94 91 LYS A C 1
ATOM 753 O O . LYS A 1 91 ? -22.501 -5.169 5.819 1.00 64.94 91 LYS A O 1
ATOM 758 N N . THR A 1 92 ? -20.910 -6.726 6.028 1.00 61.62 92 THR A N 1
ATOM 759 C CA . THR A 1 92 ? -21.127 -7.422 4.730 1.00 61.62 92 THR A CA 1
ATOM 760 C C . THR A 1 92 ? -21.005 -6.529 3.483 1.00 61.62 92 THR A C 1
ATOM 762 O O . THR A 1 92 ? -21.331 -6.948 2.373 1.00 61.62 92 THR A O 1
ATOM 765 N N . LYS A 1 93 ? -20.523 -5.291 3.641 1.00 61.66 93 LYS A N 1
ATOM 766 C CA . LYS A 1 93 ? -20.383 -4.296 2.577 1.00 61.66 93 LYS A CA 1
ATOM 767 C C . LYS A 1 93 ? -18.932 -3.860 2.509 1.00 61.66 93 LYS A C 1
ATOM 769 O O . LYS A 1 93 ? -18.411 -3.265 3.443 1.00 61.66 93 LYS A O 1
ATOM 774 N N . HIS A 1 94 ? -18.294 -4.153 1.384 1.00 64.75 94 HIS A N 1
ATOM 775 C CA . HIS A 1 94 ? -16.893 -3.829 1.147 1.00 64.75 94 HIS A CA 1
ATOM 776 C C . HIS A 1 94 ? -16.686 -2.300 1.154 1.00 64.75 94 HIS A C 1
ATOM 778 O O . HIS A 1 94 ? -17.551 -1.592 0.613 1.00 64.75 94 HIS A O 1
ATOM 784 N N . PRO A 1 95 ? -15.543 -1.777 1.656 1.00 63.75 95 PRO A N 1
ATOM 785 C CA . PRO A 1 95 ? -15.300 -0.337 1.805 1.00 63.75 95 PRO A CA 1
ATOM 786 C C . PRO A 1 95 ? -15.417 0.437 0.508 1.00 63.75 95 PRO A C 1
ATOM 788 O O . PRO A 1 95 ? -15.642 1.635 0.543 1.00 63.75 95 PRO A O 1
ATOM 791 N N . TYR A 1 96 ? -15.332 -0.238 -0.637 1.00 64.62 96 TYR A N 1
ATOM 792 C CA . TYR A 1 96 ? -15.413 0.347 -1.973 1.00 64.62 96 TYR A CA 1
ATOM 793 C C . TYR A 1 96 ? -16.845 0.429 -2.517 1.00 64.62 96 TYR A C 1
ATOM 795 O O . TYR A 1 96 ? -17.106 1.231 -3.403 1.00 64.62 96 TYR A O 1
ATOM 803 N N . SER A 1 97 ? -17.790 -0.317 -1.940 1.00 60.12 97 SER A N 1
ATOM 804 C CA . SER A 1 97 ? -19.140 -0.538 -2.488 1.00 60.12 97 SER A CA 1
ATOM 805 C C . SER A 1 97 ? -20.279 0.243 -1.812 1.00 60.12 97 SER A C 1
ATOM 807 O O . SER A 1 97 ? -21.422 0.143 -2.251 1.00 60.12 97 SER A O 1
ATOM 809 N N . TYR A 1 98 ? -19.999 1.011 -0.756 1.00 60.41 98 TYR A N 1
ATOM 810 C CA . TYR A 1 98 ? -20.992 1.800 -0.018 1.00 60.41 98 TYR A CA 1
ATOM 811 C C . TYR A 1 98 ? -20.400 3.149 0.422 1.00 60.41 98 TYR A C 1
ATOM 813 O O . TYR A 1 98 ? -19.171 3.303 0.430 1.00 60.41 98 TYR A O 1
ATOM 821 N N . ASP A 1 99 ? -21.267 4.114 0.746 1.00 57.66 99 ASP A N 1
ATOM 822 C CA . ASP A 1 99 ? -20.879 5.405 1.322 1.00 57.66 99 ASP A CA 1
ATOM 823 C C . ASP A 1 99 ? -20.335 5.175 2.731 1.00 57.66 99 ASP A C 1
ATOM 825 O O . ASP A 1 99 ? -21.063 5.018 3.712 1.00 57.66 99 ASP A O 1
ATOM 829 N N . VAL A 1 100 ? -19.013 5.100 2.815 1.00 62.16 100 VAL A N 1
ATOM 830 C CA . VAL A 1 100 ? -18.309 5.355 4.068 1.00 62.16 100 VAL A CA 1
ATOM 831 C C . VAL A 1 100 ? -18.510 6.843 4.381 1.00 62.16 100 VAL A C 1
ATOM 833 O O . VAL A 1 100 ? -18.765 7.620 3.462 1.00 62.16 100 VAL A O 1
ATOM 836 N N . GLY A 1 101 ? -18.349 7.292 5.629 1.00 63.19 101 GLY A N 1
ATOM 837 C CA . GLY A 1 101 ? -18.387 8.728 5.976 1.00 63.19 101 GLY A CA 1
ATOM 838 C C . GLY A 1 101 ? -17.347 9.610 5.249 1.00 63.19 101 GLY A C 1
ATOM 839 O O . GLY A 1 101 ? -17.214 10.788 5.563 1.00 63.19 101 GLY A O 1
ATOM 840 N N . VAL A 1 102 ? -16.617 9.040 4.284 1.00 66.44 102 VAL A N 1
ATOM 841 C CA . VAL A 1 102 ? -15.580 9.627 3.443 1.00 66.44 102 VAL A CA 1
ATOM 842 C C . VAL A 1 102 ? -15.961 9.410 1.972 1.00 66.44 102 VAL A C 1
ATOM 844 O O . VAL A 1 102 ? -16.042 8.273 1.494 1.00 66.44 102 VAL A O 1
ATOM 847 N N . SER A 1 103 ? -16.187 10.502 1.236 1.00 70.75 103 SER A N 1
ATOM 848 C CA . SER A 1 103 ? -16.578 10.439 -0.179 1.00 70.75 103 SER A CA 1
ATOM 849 C C . SER A 1 103 ? -15.433 9.942 -1.068 1.00 70.75 103 SER A C 1
ATOM 851 O O . SER A 1 103 ? -14.285 10.352 -0.921 1.00 70.75 103 SER A O 1
ATOM 853 N N . LYS A 1 104 ? -15.752 9.085 -2.046 1.00 70.94 104 LYS A N 1
ATOM 854 C CA . LYS A 1 104 ? -14.804 8.619 -3.079 1.00 70.94 104 LYS A CA 1
ATOM 855 C C . LYS A 1 104 ? -14.909 9.388 -4.392 1.00 70.94 104 LYS A C 1
ATOM 857 O O . LYS A 1 104 ? -14.093 9.164 -5.280 1.00 70.94 104 LYS A O 1
ATOM 862 N N . SER A 1 105 ? -15.902 10.267 -4.552 1.00 65.50 105 SER A N 1
ATOM 863 C CA . SER A 1 105 ? -16.233 10.873 -5.852 1.00 65.50 105 SER A CA 1
ATOM 864 C C . SER A 1 105 ? -15.105 11.724 -6.451 1.00 65.50 105 SER A C 1
ATOM 866 O O . SER A 1 105 ? -15.143 12.018 -7.642 1.00 65.50 105 SER A O 1
ATOM 868 N N . GLY A 1 106 ? -14.102 12.103 -5.649 1.00 66.62 106 GLY A N 1
ATOM 869 C CA . GLY A 1 106 ? -12.903 12.820 -6.094 1.00 66.62 106 GLY A CA 1
ATOM 870 C C . GLY A 1 106 ? -11.688 11.947 -6.439 1.00 66.62 106 GLY A C 1
ATOM 871 O O . GLY A 1 106 ? -10.705 12.487 -6.942 1.00 66.62 106 GLY A O 1
ATOM 872 N N . HIS A 1 107 ? -11.722 10.630 -6.201 1.00 67.44 107 HIS A N 1
ATOM 873 C CA . HIS A 1 107 ? -10.535 9.768 -6.291 1.00 67.44 107 HIS A CA 1
ATOM 874 C C . HIS A 1 107 ? -10.719 8.643 -7.316 1.00 67.44 107 HIS A C 1
ATOM 876 O O . HIS A 1 107 ? -11.614 7.810 -7.193 1.00 67.44 107 HIS A O 1
ATOM 882 N N . LEU A 1 108 ? -9.822 8.581 -8.308 1.00 69.00 108 LEU A N 1
ATOM 883 C CA . LEU A 1 108 ? -9.802 7.503 -9.308 1.00 69.00 108 LEU A CA 1
ATOM 884 C C . LEU A 1 108 ? -9.417 6.148 -8.682 1.00 69.00 108 LEU A C 1
ATOM 886 O O . LEU A 1 108 ? -9.981 5.117 -9.036 1.00 69.00 108 LEU A O 1
ATOM 890 N N . HIS A 1 109 ? -8.480 6.178 -7.730 1.00 78.88 109 HIS A N 1
ATOM 891 C CA . HIS A 1 109 ? -7.989 5.035 -6.960 1.00 78.88 109 HIS A CA 1
ATOM 892 C C . HIS A 1 109 ? -7.852 5.453 -5.484 1.00 78.88 109 HIS A C 1
ATOM 894 O O . HIS A 1 109 ? -6.786 5.927 -5.090 1.00 78.88 109 HIS A O 1
ATOM 900 N N . PRO A 1 110 ? -8.924 5.366 -4.672 1.00 80.88 110 PRO A N 1
ATOM 901 C CA . PRO A 1 110 ? -8.909 5.844 -3.286 1.00 80.88 110 PRO A CA 1
ATOM 902 C C . PRO A 1 110 ? -7.830 5.182 -2.413 1.00 80.88 110 PRO A C 1
ATOM 904 O O . PRO A 1 110 ? -7.251 5.831 -1.553 1.00 80.88 110 PRO A O 1
ATOM 907 N N . ASP A 1 111 ? -7.487 3.922 -2.686 1.00 84.44 111 ASP A N 1
ATOM 908 C CA . ASP A 1 111 ? -6.380 3.200 -2.047 1.00 84.44 111 ASP A CA 1
ATOM 909 C C . ASP A 1 111 ? -4.980 3.719 -2.375 1.00 84.44 111 ASP A C 1
ATOM 911 O O . ASP A 1 111 ? -4.022 3.409 -1.663 1.00 84.44 111 ASP A O 1
ATOM 915 N N . LEU A 1 112 ? -4.837 4.497 -3.445 1.00 86.88 112 LEU A N 1
ATOM 916 C CA . LEU A 1 112 ? -3.585 5.177 -3.748 1.00 86.88 112 LEU A CA 1
ATOM 917 C C . LEU A 1 112 ? -3.476 6.533 -3.060 1.00 86.88 112 LEU A C 1
ATOM 919 O O . LEU A 1 112 ? -2.367 7.070 -2.994 1.00 86.88 112 LEU A O 1
ATOM 923 N N . ASP A 1 113 ? -4.579 7.073 -2.552 1.00 88.31 113 ASP A N 1
ATOM 924 C CA . ASP A 1 113 ? -4.612 8.367 -1.8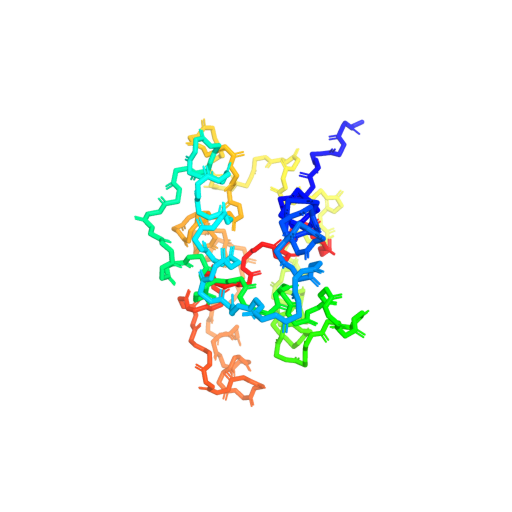96 1.00 88.31 113 ASP A C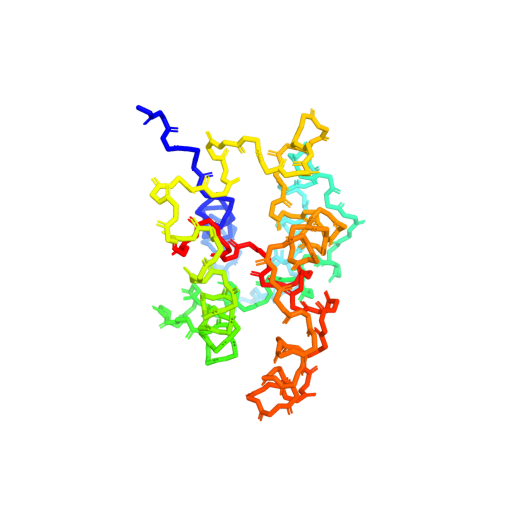A 1
ATOM 925 C C . ASP A 1 113 ? -4.365 8.211 -0.391 1.00 88.31 113 ASP A C 1
ATOM 927 O O . ASP A 1 113 ? -5.214 7.762 0.380 1.00 88.31 113 ASP A O 1
ATOM 931 N N . THR A 1 114 ? -3.166 8.604 0.039 1.00 90.69 114 THR A N 1
ATOM 932 C CA . THR A 1 114 ? -2.761 8.543 1.445 1.00 90.69 114 THR A CA 1
ATOM 933 C C . THR A 1 114 ? -3.692 9.342 2.361 1.00 90.69 114 THR A C 1
ATOM 935 O O . THR A 1 114 ? -3.868 8.963 3.518 1.00 90.69 114 THR A O 1
ATOM 938 N N . VAL A 1 115 ? -4.268 10.457 1.901 1.00 90.38 115 VAL A N 1
ATOM 939 C CA . VAL A 1 115 ? -5.190 11.264 2.715 1.00 90.38 115 VAL A CA 1
ATOM 940 C C . VAL A 1 115 ? -6.497 10.509 2.889 1.00 90.38 115 VAL A C 1
ATOM 942 O O . VAL A 1 115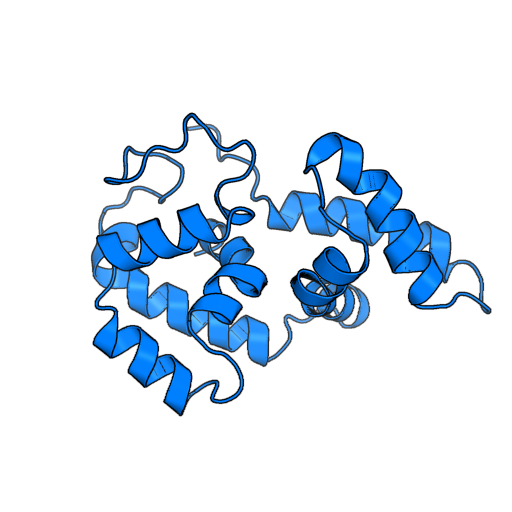 ? -6.944 10.324 4.020 1.00 90.38 115 VAL A O 1
ATOM 945 N N . TRP A 1 116 ? -7.039 9.978 1.795 1.00 89.12 116 TRP A N 1
ATOM 946 C CA . TRP A 1 116 ? -8.274 9.203 1.832 1.00 89.12 116 TRP A CA 1
ATOM 947 C C . TRP A 1 116 ? -8.159 7.974 2.749 1.00 89.12 116 TRP A C 1
ATOM 949 O O . TRP A 1 116 ? -9.035 7.731 3.577 1.00 89.12 116 TRP A O 1
ATOM 959 N N . ILE A 1 117 ? -7.049 7.228 2.679 1.00 91.06 117 ILE A N 1
ATOM 960 C CA . ILE A 1 117 ? -6.822 6.056 3.546 1.00 91.06 117 ILE A CA 1
ATOM 961 C C . ILE A 1 117 ? -6.717 6.453 5.022 1.00 91.06 117 ILE A C 1
ATOM 963 O O . ILE A 1 117 ? -7.251 5.758 5.889 1.00 91.06 117 ILE A O 1
ATOM 967 N N . GLN A 1 118 ? -6.071 7.581 5.327 1.00 93.19 118 GLN A N 1
ATOM 968 C CA . GLN A 1 118 ? -6.028 8.086 6.699 1.00 93.19 118 GLN A CA 1
ATOM 969 C C . GLN A 1 118 ? -7.422 8.435 7.218 1.00 93.19 118 GLN A C 1
ATOM 971 O O . GLN A 1 118 ? -7.728 8.122 8.366 1.00 93.19 118 GLN A O 1
ATOM 976 N N . GLU A 1 119 ? -8.247 9.098 6.408 1.00 90.50 119 GLU A N 1
ATOM 977 C CA . GLU A 1 119 ? -9.619 9.457 6.779 1.00 90.50 119 GLU A CA 1
ATOM 978 C C . GLU A 1 119 ? -10.487 8.215 6.978 1.00 90.50 119 GLU A C 1
ATOM 980 O O . GLU A 1 119 ? -11.175 8.116 7.995 1.00 90.50 119 GLU A O 1
ATOM 985 N N . LEU A 1 120 ? -10.379 7.228 6.082 1.00 88.50 120 LEU A N 1
ATOM 986 C CA . LEU A 1 120 ? -11.045 5.933 6.218 1.00 88.50 120 LEU A CA 1
ATOM 987 C C . LEU A 1 120 ? -10.701 5.276 7.560 1.00 88.50 120 LEU A C 1
ATOM 989 O O . LEU A 1 120 ? -11.597 4.943 8.333 1.00 88.50 120 LEU A O 1
ATOM 993 N N . LEU A 1 121 ? -9.410 5.105 7.858 1.00 90.50 121 LEU A N 1
ATOM 994 C CA . LEU A 1 121 ? -8.980 4.436 9.089 1.00 90.50 121 LEU A CA 1
ATOM 995 C C . LEU A 1 121 ? -9.362 5.239 10.340 1.00 90.50 121 LEU A C 1
ATOM 997 O O . LEU A 1 121 ? -9.706 4.645 11.355 1.00 90.50 121 LEU A O 1
ATOM 1001 N N . LYS A 1 122 ? -9.342 6.577 10.287 1.00 90.62 122 LYS A N 1
ATOM 1002 C CA . LYS A 1 122 ? -9.784 7.430 11.408 1.00 90.62 122 LYS A CA 1
ATOM 1003 C C . LYS A 1 122 ? -11.289 7.348 11.658 1.00 90.62 122 LYS A C 1
ATOM 1005 O O . LYS A 1 122 ? -11.702 7.478 12.805 1.00 90.62 122 LYS A O 1
ATOM 1010 N N . SER A 1 123 ? -12.086 7.163 10.607 1.00 87.25 123 SER A N 1
ATOM 1011 C CA . SER A 1 123 ? -13.543 7.015 10.700 1.00 87.25 123 SER A CA 1
ATOM 1012 C C . SER A 1 123 ? -13.948 5.636 11.218 1.00 87.25 123 SER A C 1
ATOM 1014 O O . SER A 1 123 ? -14.921 5.511 11.956 1.00 87.25 123 SER A O 1
ATOM 1016 N N . GLU A 1 124 ? -13.214 4.593 10.826 1.00 86.81 124 GLU A N 1
ATOM 1017 C CA . GLU A 1 124 ? -13.682 3.209 10.954 1.00 86.81 124 GLU A CA 1
ATOM 1018 C C . GLU A 1 124 ? -12.891 2.374 11.967 1.00 86.81 124 GLU A C 1
ATOM 1020 O O . GLU A 1 124 ? -13.303 1.257 12.268 1.00 86.81 124 GLU A O 1
ATOM 1025 N N . CYS A 1 125 ? -11.778 2.870 12.509 1.00 88.31 125 CYS A N 1
ATOM 1026 C CA . CYS A 1 125 ? -10.927 2.105 13.422 1.00 88.31 125 CYS A CA 1
ATOM 1027 C C . CYS A 1 125 ? -10.689 2.835 14.750 1.00 88.31 125 CYS A C 1
ATOM 1029 O O . CYS A 1 125 ? -10.626 4.063 14.817 1.00 88.31 125 CYS A O 1
ATOM 1031 N N . ASP A 1 126 ? -10.421 2.063 15.806 1.00 91.06 126 ASP A N 1
ATOM 1032 C CA . ASP A 1 126 ? -9.780 2.573 17.021 1.00 91.06 126 ASP A CA 1
ATOM 1033 C C . ASP A 1 126 ? -8.307 2.906 16.711 1.00 91.06 126 ASP A C 1
ATOM 1035 O O . ASP A 1 126 ? -7.429 2.036 16.690 1.00 91.06 126 ASP A O 1
ATOM 1039 N N . ILE A 1 127 ? -8.044 4.182 16.415 1.00 93.38 127 ILE A N 1
ATOM 1040 C CA . ILE A 1 127 ? -6.709 4.675 16.052 1.00 93.38 127 ILE A CA 1
ATOM 1041 C C . ILE A 1 127 ? -5.666 4.430 17.155 1.00 93.38 127 ILE A C 1
ATOM 1043 O O . ILE A 1 127 ? -4.590 3.925 16.819 1.00 93.38 127 ILE A O 1
ATOM 1047 N N . PRO A 1 128 ? -5.916 4.735 18.445 1.00 94.12 128 PRO A N 1
ATOM 1048 C CA . PRO A 1 128 ? -4.999 4.365 19.523 1.00 94.12 128 PRO A CA 1
ATOM 1049 C C . PRO A 1 128 ? -4.602 2.883 19.513 1.00 94.12 128 PRO A C 1
ATOM 1051 O O . PRO A 1 128 ? -3.409 2.568 19.587 1.00 94.12 128 PRO A O 1
ATOM 1054 N N . ARG A 1 129 ? -5.574 1.974 19.357 1.00 93.69 129 ARG A N 1
ATOM 1055 C CA . ARG A 1 129 ? -5.316 0.527 19.293 1.00 93.69 129 ARG A CA 1
ATOM 1056 C C . ARG A 1 129 ? -4.495 0.149 18.059 1.00 93.69 129 ARG A C 1
ATOM 1058 O O . ARG A 1 129 ? -3.515 -0.587 18.191 1.00 93.69 129 ARG A O 1
ATOM 1065 N N . LEU A 1 130 ? -4.837 0.684 16.885 1.00 94.44 130 LEU A N 1
ATOM 1066 C CA . LEU A 1 130 ? -4.098 0.468 15.635 1.00 94.44 130 LEU A CA 1
ATOM 1067 C C . LEU A 1 130 ? -2.637 0.931 15.746 1.00 94.44 130 LEU A C 1
ATOM 1069 O O . LEU A 1 130 ? -1.719 0.192 15.398 1.00 94.44 130 LEU A O 1
ATOM 1073 N N . VAL A 1 131 ? -2.403 2.135 16.274 1.00 95.31 131 VAL A N 1
ATOM 1074 C CA . VAL A 1 131 ? -1.051 2.688 16.451 1.00 95.31 131 VAL A CA 1
ATOM 1075 C C . VAL A 1 131 ? -0.249 1.870 17.459 1.00 95.31 131 VAL A C 1
ATOM 1077 O O . VAL A 1 131 ? 0.945 1.652 17.255 1.00 95.31 131 VAL A O 1
ATOM 1080 N N . SER A 1 132 ? -0.884 1.389 18.531 1.00 95.00 132 SER A N 1
ATOM 1081 C CA . SER A 1 132 ? -0.229 0.506 19.499 1.00 95.00 132 SER A CA 1
ATOM 1082 C C . SER A 1 132 ? 0.187 -0.819 18.859 1.00 95.00 132 SER A C 1
ATOM 1084 O O . SER A 1 132 ? 1.306 -1.279 19.085 1.00 95.00 132 SER A O 1
ATOM 1086 N N . ARG A 1 133 ? -0.685 -1.415 18.035 1.00 94.88 133 ARG A N 1
ATOM 1087 C CA . ARG A 1 133 ? -0.394 -2.654 17.301 1.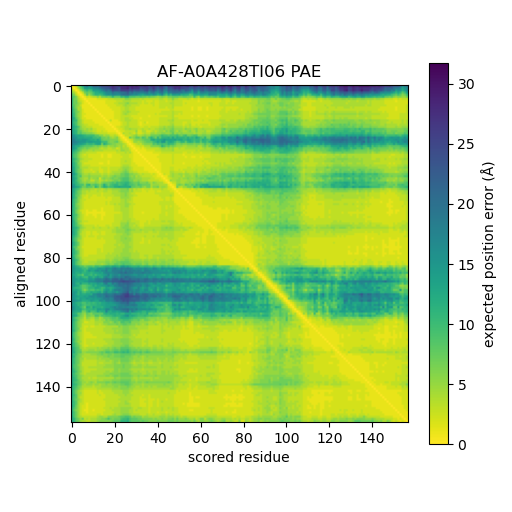00 94.88 133 ARG A CA 1
ATOM 1088 C C . ARG A 1 133 ? 0.758 -2.456 16.315 1.00 94.88 133 ARG A C 1
ATOM 1090 O O . ARG A 1 133 ? 1.675 -3.267 16.312 1.00 94.88 133 ARG A O 1
ATOM 1097 N N . LEU A 1 134 ? 0.764 -1.356 15.553 1.00 95.94 134 LEU A N 1
ATOM 1098 C CA . LEU A 1 134 ? 1.867 -1.014 14.644 1.00 95.94 134 LEU A CA 1
ATOM 1099 C C . LEU A 1 134 ? 3.202 -0.919 15.378 1.00 95.94 134 LEU A C 1
ATOM 1101 O O . LEU A 1 134 ? 4.166 -1.546 14.967 1.00 95.94 134 LEU A O 1
ATOM 1105 N N . LYS A 1 135 ? 3.255 -0.199 16.504 1.00 95.19 135 LYS A N 1
ATOM 1106 C CA . LYS A 1 135 ? 4.493 -0.064 17.287 1.00 95.19 135 LYS A CA 1
ATOM 1107 C C . LYS A 1 135 ? 5.034 -1.402 17.796 1.00 95.19 135 LYS A C 1
ATOM 1109 O O . LYS A 1 135 ? 6.244 -1.535 17.934 1.00 95.19 135 LYS A O 1
ATOM 1114 N N . HIS A 1 136 ? 4.153 -2.349 18.109 1.00 95.62 136 HIS A N 1
ATOM 1115 C CA . HIS A 1 136 ? 4.535 -3.670 18.599 1.00 95.62 136 HIS A CA 1
ATOM 1116 C C . HIS A 1 136 ? 4.975 -4.606 17.464 1.00 95.62 136 HIS A C 1
ATOM 1118 O O . HIS A 1 136 ? 6.038 -5.213 17.545 1.00 95.62 136 HIS A O 1
ATOM 1124 N N . ASP A 1 137 ? 4.165 -4.713 16.409 1.00 95.69 137 ASP A N 1
ATOM 1125 C CA . ASP A 1 137 ? 4.337 -5.721 15.357 1.00 95.69 137 ASP A CA 1
ATOM 1126 C C . ASP A 1 137 ? 5.224 -5.240 14.193 1.00 95.69 137 ASP A C 1
ATOM 1128 O O . ASP A 1 137 ? 5.854 -6.065 13.536 1.00 95.69 137 ASP A O 1
ATOM 1132 N N . LEU A 1 138 ? 5.266 -3.928 13.927 1.00 95.62 138 LEU A N 1
ATOM 1133 C CA . LEU A 1 138 ? 5.999 -3.279 12.830 1.00 95.62 138 LEU A CA 1
ATOM 1134 C C . LEU A 1 138 ? 6.606 -1.931 13.282 1.00 95.62 138 LEU A C 1
ATOM 1136 O O . LEU A 1 138 ? 6.184 -0.867 12.821 1.00 95.62 138 LEU A O 1
ATOM 1140 N N . PRO A 1 139 ? 7.610 -1.931 14.179 1.00 93.50 139 PRO A N 1
ATOM 1141 C CA . PRO A 1 139 ? 8.124 -0.706 14.801 1.00 93.50 139 PRO A CA 1
ATOM 1142 C C . PRO A 1 139 ? 8.752 0.298 13.816 1.00 93.50 139 PRO A C 1
ATOM 1144 O O . PRO A 1 139 ? 8.836 1.485 14.131 1.00 93.50 139 PRO A O 1
ATOM 1147 N N . SER A 1 140 ? 9.176 -0.150 12.628 1.00 92.19 140 SER A N 1
ATOM 1148 C CA . SER A 1 140 ? 9.687 0.697 11.538 1.00 92.19 140 SER A CA 1
ATOM 1149 C C . SER A 1 140 ? 8.587 1.465 10.792 1.00 92.19 140 SER A C 1
ATOM 1151 O O . SER A 1 140 ? 8.885 2.442 10.104 1.00 92.19 140 SER A O 1
ATOM 1153 N N . ILE A 1 141 ? 7.321 1.057 10.929 1.00 95.19 141 ILE A N 1
ATOM 1154 C CA . ILE A 1 141 ? 6.196 1.574 10.148 1.00 95.19 141 ILE A CA 1
ATOM 1155 C C . ILE A 1 141 ? 5.264 2.388 11.039 1.00 95.19 141 ILE A C 1
ATOM 1157 O O . ILE A 1 141 ? 4.554 1.880 11.905 1.00 95.19 141 ILE A O 1
ATOM 1161 N N . ASN A 1 142 ? 5.234 3.698 10.793 1.00 95.62 142 ASN A N 1
ATOM 1162 C CA . ASN A 1 142 ? 4.261 4.587 11.419 1.00 95.62 142 ASN A CA 1
ATOM 1163 C C . ASN A 1 142 ? 2.920 4.582 10.657 1.00 95.62 142 ASN A C 1
ATOM 1165 O O . ASN A 1 142 ? 2.803 4.051 9.554 1.00 95.62 142 ASN A O 1
ATOM 1169 N N . PHE A 1 143 ? 1.895 5.212 11.236 1.00 96.38 143 PHE A N 1
ATOM 1170 C CA . PHE A 1 143 ? 0.553 5.262 10.644 1.00 96.38 143 PHE A CA 1
ATOM 1171 C C . PHE A 1 143 ? 0.527 5.871 9.230 1.00 96.38 143 PHE A C 1
ATOM 1173 O O . PHE A 1 143 ? -0.181 5.372 8.358 1.00 96.38 143 PHE A O 1
ATOM 1180 N N . LEU A 1 144 ? 1.320 6.916 8.975 1.00 95.94 144 LEU A N 1
ATOM 1181 C CA . LEU A 1 144 ? 1.394 7.542 7.653 1.00 95.94 144 LEU A CA 1
ATOM 1182 C C . LEU A 1 144 ? 2.027 6.600 6.620 1.00 95.94 144 LEU A C 1
ATOM 1184 O O . LEU A 1 144 ? 1.523 6.492 5.501 1.00 95.94 144 LEU A O 1
ATOM 1188 N N . ALA A 1 145 ? 3.100 5.904 6.998 1.00 95.81 145 ALA A N 1
ATOM 1189 C CA . ALA A 1 145 ? 3.756 4.902 6.166 1.00 95.81 145 ALA A CA 1
ATOM 1190 C C . ALA A 1 145 ? 2.814 3.724 5.879 1.00 95.81 145 ALA A C 1
ATOM 1192 O O . ALA A 1 145 ? 2.694 3.328 4.722 1.00 95.81 145 ALA A O 1
ATOM 1193 N N . LEU A 1 146 ? 2.055 3.250 6.879 1.00 96.56 146 LEU A N 1
ATOM 1194 C CA . LEU A 1 146 ? 1.011 2.238 6.679 1.00 96.56 146 LEU A CA 1
ATOM 1195 C C . LEU A 1 146 ? 0.009 2.685 5.604 1.00 96.56 146 LEU A C 1
ATOM 1197 O O . LEU A 1 146 ? -0.231 1.957 4.645 1.00 96.56 146 LEU A O 1
ATOM 1201 N N . CYS A 1 147 ? -0.533 3.900 5.723 1.00 95.31 147 CYS A N 1
ATOM 1202 C CA . CYS A 1 147 ? -1.499 4.424 4.754 1.00 95.31 147 CYS A CA 1
ATOM 1203 C C . CYS A 1 147 ? -0.889 4.574 3.351 1.00 95.31 147 CYS A C 1
ATOM 1205 O O . CYS A 1 147 ? -1.538 4.279 2.352 1.00 95.31 147 CYS A O 1
ATOM 1207 N N . THR A 1 148 ? 0.365 5.020 3.276 1.00 94.19 148 THR A N 1
ATOM 1208 C CA . THR A 1 148 ? 1.041 5.350 2.013 1.00 94.19 148 THR A CA 1
ATOM 1209 C C . THR A 1 148 ? 1.488 4.112 1.238 1.00 94.19 148 THR A C 1
ATOM 1211 O O . THR A 1 148 ? 1.281 4.037 0.023 1.00 94.19 148 THR A O 1
ATOM 1214 N N . ILE A 1 149 ? 2.105 3.153 1.929 1.00 95.88 149 ILE A N 1
ATOM 1215 C CA . ILE A 1 149 ? 2.725 1.961 1.335 1.00 95.88 149 ILE A CA 1
ATOM 1216 C C . ILE A 1 149 ? 1.699 0.830 1.217 1.00 95.88 149 ILE A C 1
ATOM 1218 O O . ILE A 1 149 ? 1.610 0.165 0.185 1.00 95.88 149 ILE A O 1
ATOM 1222 N N . TYR A 1 150 ? 0.890 0.637 2.261 1.00 95.88 150 TYR A N 1
ATOM 1223 C CA . TYR A 1 150 ? 0.062 -0.557 2.426 1.00 95.88 150 TYR A CA 1
ATOM 1224 C C . TYR A 1 150 ? -1.440 -0.308 2.247 1.00 95.88 150 TYR A C 1
ATOM 1226 O O . TYR A 1 150 ? -2.188 -1.273 2.130 1.00 95.88 150 TYR A O 1
ATOM 1234 N N . GLY A 1 151 ? -1.901 0.942 2.106 1.00 92.56 151 GLY A N 1
ATOM 1235 C CA . GLY A 1 151 ? -3.316 1.257 1.837 1.00 92.56 151 GLY A CA 1
ATOM 1236 C C . GLY A 1 151 ? -3.911 0.513 0.628 1.00 92.56 151 GLY A C 1
ATOM 1237 O O . GLY A 1 151 ? -5.078 0.122 0.646 1.00 92.56 151 GLY A O 1
ATOM 1238 N N . ILE A 1 152 ? -3.074 0.194 -0.367 1.00 92.00 152 ILE A N 1
ATOM 1239 C CA . ILE A 1 152 ? -3.417 -0.603 -1.559 1.00 92.00 152 ILE A CA 1
ATOM 1240 C C . ILE A 1 152 ? -3.829 -2.056 -1.272 1.00 92.00 152 ILE A C 1
ATOM 1242 O O . ILE A 1 152 ? -4.387 -2.729 -2.141 1.00 92.00 152 ILE A O 1
ATOM 1246 N N . LEU A 1 153 ? -3.602 -2.547 -0.052 1.00 91.75 153 LEU A N 1
ATOM 1247 C CA . LEU A 1 153 ? -4.029 -3.874 0.390 1.00 91.75 153 LEU A CA 1
ATOM 1248 C C . LEU A 1 153 ? -5.467 -3.894 0.925 1.00 91.75 153 LEU A C 1
ATOM 1250 O O . LEU A 1 153 ? -6.052 -4.971 0.989 1.00 91.75 153 LEU A O 1
ATOM 1254 N N . ILE A 1 154 ? -6.061 -2.744 1.268 1.00 88.31 154 ILE A N 1
ATOM 1255 C CA . ILE A 1 154 ? -7.423 -2.673 1.828 1.00 88.31 154 ILE A CA 1
ATOM 1256 C C . ILE A 1 154 ? -8.488 -3.330 0.929 1.00 88.31 154 ILE A C 1
ATOM 1258 O O . ILE A 1 154 ? -9.323 -4.054 1.464 1.00 88.31 154 ILE A O 1
ATOM 1262 N N . PRO A 1 155 ? -8.490 -3.165 -0.412 1.00 82.94 155 PRO A N 1
ATOM 1263 C CA . PRO A 1 155 ? -9.453 -3.868 -1.262 1.00 82.94 155 PRO A CA 1
ATOM 1264 C C . PRO A 1 155 ? -9.272 -5.396 -1.337 1.00 82.94 155 PRO A C 1
ATOM 1266 O O . PRO A 1 155 ? -10.020 -6.051 -2.059 1.00 82.94 155 PRO A O 1
ATOM 1269 N N . GLN A 1 156 ? -8.250 -5.962 -0.685 1.00 80.50 156 GLN A N 1
ATOM 1270 C CA . GLN A 1 156 ? -8.008 -7.409 -0.600 1.00 80.50 156 GLN A CA 1
ATOM 1271 C C . GLN A 1 156 ? -8.455 -8.007 0.747 1.00 80.50 156 GLN A C 1
ATOM 1273 O O . GLN A 1 156 ? -8.199 -9.188 0.986 1.00 80.50 156 GLN A O 1
ATOM 1278 N N . LEU A 1 157 ? -9.027 -7.192 1.643 1.00 81.94 157 LEU A N 1
ATOM 1279 C CA . LEU A 1 157 ? -9.430 -7.592 2.994 1.00 81.94 157 LEU A CA 1
ATOM 1280 C C . LEU A 1 157 ? -10.817 -8.237 3.046 1.00 81.94 157 LEU A C 1
ATOM 1282 O O . LEU A 1 157 ? -11.703 -7.840 2.254 1.00 81.94 157 LEU A O 1
#

Radius of gyration: 16.18 Å; Cα contacts (8 Å, |Δi|>4): 146; chains: 1; bounding box: 45×28×40 Å

Mean predicted aligned error: 6.02 Å

Sequence (157 aa):
MQHQTSTLRILISFMRGVHQVVFSDQDAEDTQFWETLFFELTPKWKAASQYVLHYRFSWVLEYLQTGALPQEATKAQEIMRDALQESLLAKTKHPYSYDVGVSKSGHLHPDLDTVWIQELLKSECDIPRLVSRLKHDLPSINFLALCTIYGILIPQL

Solvent-accessible surface area (backbone atoms only — not comparable to full-atom values): 9208 Å² total; per-residue (Å²): 131,85,77,76,78,44,66,46,61,55,48,50,55,50,53,51,53,45,47,58,62,43,66,69,42,94,84,56,52,72,67,58,44,43,51,52,47,37,68,67,39,29,86,77,70,65,58,90,44,46,68,56,49,46,73,38,39,48,62,56,53,50,21,69,76,69,75,46,76,43,70,66,60,48,49,53,48,50,53,52,41,64,42,32,37,83,52,41,65,64,64,82,48,57,84,87,78,55,89,50,105,60,86,58,92,88,47,97,53,51,45,76,35,40,67,54,36,46,52,50,45,62,74,47,29,65,53,72,59,48,53,52,47,30,54,72,80,39,67,92,46,51,73,68,50,43,23,54,43,48,27,47,48,58,81,76,106

Organism: NCBI:txid2604345

Secondary structure (DSSP, 8-state):
---PPPHHHHHHHHHHHHHHHHTTSTT--HHHHHHHHHHHHHHHH----HHHHHHHHHHHHHHHHHSS--HHHHHHHHHHHHHHHTTTGGGTS-TTTS--SS--TT-SSGGG-HHHHHHHHHHHS-HHHHHHHHHHH-TT--HHHIIIIIGGGGGG-

pLDDT: mean 84.99, std 12.36, range [34.5, 96.56]

Foldseek 3Di:
DPLDDQVLVVLLVLLVVLCCVQVVDVPGDPVSSLVVSCVVCCVPAVDVDSVLCCLQCVQVVVCVVVVDRDPLLVLLLVLVCVFQVVFAVVVVAQPVGDDDVQDCPPPPNLLQDLVSQVVNSVRGGPPVVSQVSCCVRPVVAGPSSSSNRRSSCSSVD